Protein AF-A0A349BAQ4-F1 (afdb_monomer)

pLDDT: mean 92.29, std 12.72, range [36.84, 98.62]

Nearest PDB structures (foldseek):
  8g01-assembly1_C  TM=6.631E-01  e=6.350E-01  Escherichia coli K-12
  5i7p-assembly1_A  TM=6.997E-01  e=1.056E+00  Homo sapiens
  2kfw-assembly1_A  TM=4.861E-01  e=1.126E+00  Escherichia coli
  6tby-assembly1_AAA  TM=4.010E-01  e=3.768E+00  Sorghum bicolor
  6tc5-assembly1_AAA  TM=3.877E-01  e=3.768E+00  Sorghum bicolor

Mean predicted aligned error: 3.63 Å

Foldseek 3Di:
DPDDFQFEFDPPDADPVRWGKDFCVRGPDSVQQDAQAWTWYYDPVDIFTWGFHDADPRGMTTIDGDPDHCVVCVVRHDDDDD

Sequence (82 aa):
MDLALDIVADLNAQDDDGLGWSTLADASDPSRIVPGALLLAGNQAAAAVVRIVAVDEDGQIHFSVLPGSVEKNRHLLGPASA

Secondary structure (DSSP, 8-state):
--PPPSEE--TT-B-TTS-EEEEGGGBS-GGG--TT-EEEEE-SS-EEEEEEEEE-TT-EEEEEEPSS-HHHHGGGSPPPP-

Radius of gyration: 11.53 Å; Cα contacts (8 Å, |Δi|>4): 156; chains: 1; bounding box: 27×28×31 Å

Structure (mmCIF, N/CA/C/O backbone):
data_AF-A0A349BAQ4-F1
#
_entry.id   AF-A0A349BAQ4-F1
#
loop_
_atom_site.group_PDB
_atom_site.id
_atom_site.type_symbol
_atom_site.label_atom_id
_atom_site.label_alt_id
_atom_site.label_comp_id
_atom_site.label_asym_id
_atom_site.label_entity_id
_atom_site.label_seq_id
_atom_site.pdbx_PDB_ins_code
_atom_site.Cartn_x
_atom_site.Cartn_y
_atom_site.Cartn_z
_atom_site.occupancy
_atom_site.B_iso_or_equiv
_atom_site.auth_seq_id
_atom_site.auth_comp_id
_atom_site.auth_asym_id
_atom_site.auth_atom_id
_atom_site.pdbx_PDB_model_num
ATOM 1 N N . MET A 1 1 ? -0.794 16.464 -11.738 1.00 47.66 1 MET A N 1
ATOM 2 C CA . MET A 1 1 ? -1.442 15.210 -11.301 1.00 47.66 1 MET A CA 1
ATOM 3 C C . MET A 1 1 ? -1.866 15.453 -9.870 1.00 47.66 1 MET A C 1
ATOM 5 O O . MET A 1 1 ? -1.119 15.152 -8.955 1.00 47.66 1 MET A O 1
ATOM 9 N N . ASP A 1 2 ? -3.023 16.079 -9.696 1.00 58.38 2 ASP A N 1
ATOM 10 C CA . ASP A 1 2 ? -3.588 16.447 -8.396 1.00 58.38 2 ASP A CA 1
ATOM 11 C C . ASP A 1 2 ? -4.500 15.316 -7.893 1.00 58.38 2 ASP A C 1
ATOM 13 O O . ASP A 1 2 ? -5.665 15.534 -7.572 1.00 58.38 2 ASP A O 1
ATOM 17 N N . LEU A 1 3 ? -4.006 14.071 -7.920 1.00 71.69 3 LEU A N 1
ATOM 18 C CA . LEU A 1 3 ? -4.664 12.975 -7.208 1.00 71.69 3 LEU A CA 1
ATOM 19 C C . LEU A 1 3 ? -4.028 12.871 -5.825 1.00 71.69 3 LEU A C 1
ATOM 21 O O . LEU A 1 3 ? -2.812 12.713 -5.715 1.00 71.69 3 LEU A O 1
ATOM 25 N N . ALA A 1 4 ? -4.859 12.949 -4.789 1.00 88.50 4 ALA A N 1
ATOM 26 C CA . ALA A 1 4 ? -4.433 12.675 -3.427 1.00 88.50 4 ALA A CA 1
ATOM 27 C C . ALA A 1 4 ? -3.958 11.218 -3.329 1.00 88.50 4 ALA A C 1
ATOM 29 O O . ALA A 1 4 ? -4.649 10.307 -3.786 1.00 88.50 4 ALA A O 1
ATOM 30 N N . LEU A 1 5 ? -2.766 11.016 -2.766 1.00 95.06 5 LEU A N 1
ATOM 31 C CA . LEU A 1 5 ? -2.251 9.684 -2.476 1.00 95.06 5 LEU A CA 1
ATOM 32 C C . LEU A 1 5 ? -3.061 9.083 -1.325 1.00 95.06 5 LEU A C 1
ATOM 34 O O . LEU A 1 5 ? -3.313 9.748 -0.318 1.00 95.06 5 LEU A O 1
ATOM 38 N N . ASP A 1 6 ? -3.448 7.820 -1.469 1.00 96.56 6 ASP A N 1
ATOM 39 C CA . ASP A 1 6 ? -4.024 7.051 -0.369 1.00 96.56 6 ASP A CA 1
ATOM 40 C C . ASP A 1 6 ? -2.917 6.593 0.595 1.00 96.56 6 ASP A C 1
ATOM 42 O O . ASP A 1 6 ? -3.145 6.544 1.801 1.00 96.56 6 ASP A O 1
ATOM 46 N N . ILE A 1 7 ? -1.724 6.283 0.064 1.00 97.25 7 ILE A N 1
ATOM 47 C CA . ILE A 1 7 ? -0.553 5.811 0.818 1.00 97.25 7 ILE A CA 1
ATOM 48 C C . ILE A 1 7 ? 0.708 6.512 0.301 1.00 97.25 7 ILE A C 1
ATOM 50 O O . ILE A 1 7 ? 0.996 6.483 -0.899 1.00 97.25 7 ILE A O 1
ATOM 54 N N . VAL A 1 8 ? 1.500 7.107 1.189 1.00 97.94 8 VAL A N 1
ATOM 55 C CA . VAL A 1 8 ? 2.846 7.572 0.831 1.00 97.94 8 VAL A CA 1
ATOM 56 C C . VAL A 1 8 ? 3.805 6.381 0.820 1.00 97.94 8 VAL A C 1
ATOM 58 O O . VAL A 1 8 ? 3.852 5.603 1.766 1.00 97.94 8 VAL A O 1
ATOM 61 N N . ALA A 1 9 ? 4.558 6.199 -0.263 1.00 97.88 9 ALA A N 1
ATOM 62 C CA . ALA A 1 9 ? 5.512 5.099 -0.401 1.00 97.88 9 ALA 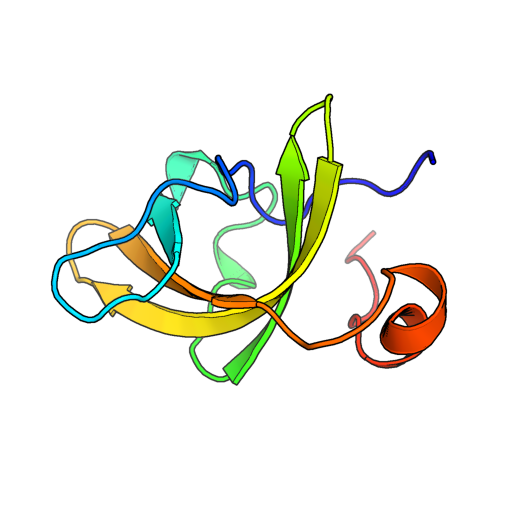A CA 1
ATOM 63 C C . ALA A 1 9 ? 6.643 5.443 -1.380 1.00 97.88 9 ALA A C 1
ATOM 65 O O . ALA A 1 9 ? 6.447 6.181 -2.354 1.00 97.88 9 ALA A O 1
ATOM 66 N N . ASP A 1 10 ? 7.824 4.864 -1.164 1.00 97.44 10 ASP A N 1
ATOM 67 C CA . ASP A 1 10 ? 8.824 4.735 -2.224 1.00 97.44 10 ASP A CA 1
ATOM 68 C C . ASP A 1 10 ? 8.515 3.484 -3.048 1.00 97.44 10 ASP A C 1
ATOM 70 O O . ASP A 1 10 ? 8.621 2.363 -2.564 1.00 97.44 10 ASP A O 1
ATOM 74 N N . LEU A 1 11 ? 8.138 3.672 -4.312 1.00 96.69 11 LEU A N 1
ATOM 75 C CA . LEU A 1 11 ? 7.743 2.568 -5.192 1.00 96.69 11 LEU A CA 1
ATOM 76 C C . LEU A 1 11 ? 8.910 1.644 -5.576 1.00 96.69 11 LEU A C 1
ATOM 78 O O . LEU A 1 11 ? 8.669 0.601 -6.180 1.00 96.69 11 LEU A O 1
ATOM 82 N N . ASN A 1 12 ? 10.152 2.022 -5.256 1.00 95.81 12 ASN A N 1
ATOM 83 C CA . ASN A 1 12 ? 11.331 1.174 -5.441 1.00 95.81 12 ASN A CA 1
ATOM 84 C C . ASN A 1 12 ? 11.723 0.407 -4.169 1.00 95.81 12 ASN A C 1
ATOM 86 O O . ASN A 1 12 ? 12.580 -0.472 -4.245 1.00 95.81 12 ASN A O 1
ATOM 90 N N . ALA A 1 13 ? 11.129 0.727 -3.015 1.00 97.00 13 ALA A N 1
ATOM 91 C CA . ALA A 1 13 ? 11.369 0.004 -1.777 1.00 97.00 13 ALA A CA 1
ATOM 92 C C . ALA A 1 13 ? 10.526 -1.273 -1.771 1.00 97.00 13 ALA A C 1
ATOM 94 O O . ALA A 1 13 ? 9.301 -1.216 -1.889 1.00 97.00 13 ALA A O 1
ATOM 95 N N . GLN A 1 14 ? 11.188 -2.419 -1.638 1.00 96.94 14 GLN A N 1
ATOM 96 C CA . GLN A 1 14 ? 10.547 -3.729 -1.580 1.00 96.94 14 GLN A CA 1
ATOM 97 C C . GLN A 1 14 ? 10.993 -4.485 -0.329 1.00 96.94 14 GLN A C 1
ATOM 99 O O . GLN A 1 14 ? 12.102 -4.267 0.162 1.00 96.94 14 GLN A O 1
ATOM 104 N N . ASP A 1 15 ? 10.113 -5.337 0.185 1.00 94.69 15 ASP A N 1
ATOM 105 C CA . ASP A 1 15 ? 10.443 -6.331 1.203 1.00 94.69 15 ASP A CA 1
ATOM 106 C C . ASP A 1 15 ? 11.123 -7.571 0.590 1.00 94.69 15 ASP A C 1
ATOM 108 O O . ASP A 1 15 ? 11.345 -7.655 -0.624 1.00 94.69 15 ASP A O 1
ATOM 112 N N . ASP A 1 16 ? 11.470 -8.540 1.439 1.00 95.44 16 ASP A N 1
ATOM 113 C CA . ASP A 1 16 ? 12.138 -9.783 1.040 1.00 95.44 16 ASP A CA 1
ATOM 114 C C . ASP A 1 16 ? 11.279 -10.692 0.132 1.00 95.44 16 ASP A C 1
ATOM 116 O O . ASP A 1 16 ? 11.826 -11.541 -0.577 1.00 95.44 16 ASP A O 1
ATOM 120 N N . ASP A 1 17 ? 9.957 -10.492 0.087 1.00 94.81 17 ASP A N 1
ATOM 121 C CA . ASP A 1 17 ? 9.024 -11.193 -0.806 1.00 94.81 17 ASP A CA 1
ATOM 122 C C . ASP A 1 17 ? 8.838 -10.465 -2.155 1.00 94.81 17 ASP A C 1
ATOM 124 O O . ASP A 1 17 ? 8.129 -10.940 -3.051 1.00 94.81 17 ASP A O 1
ATOM 128 N N . GLY A 1 18 ? 9.498 -9.316 -2.336 1.00 96.12 18 GLY A N 1
ATOM 129 C CA . GLY A 1 18 ? 9.407 -8.490 -3.536 1.00 96.12 18 GLY A CA 1
ATOM 130 C C . GLY A 1 18 ? 8.121 -7.664 -3.613 1.00 96.12 18 GLY A C 1
ATOM 131 O O . GLY A 1 18 ? 7.775 -7.169 -4.692 1.00 96.12 18 GLY A O 1
ATOM 132 N N . LEU A 1 19 ? 7.399 -7.493 -2.506 1.00 98.31 19 LEU A N 1
ATOM 133 C CA . LEU A 1 19 ? 6.262 -6.581 -2.426 1.00 98.31 19 LEU A CA 1
ATOM 134 C C . LEU A 1 19 ? 6.753 -5.185 -2.057 1.00 98.31 19 LEU A C 1
ATOM 136 O O . LEU A 1 19 ? 7.714 -5.023 -1.313 1.00 98.31 19 LEU A O 1
ATOM 140 N N . GLY A 1 20 ? 6.097 -4.157 -2.592 1.00 98.38 20 GLY A N 1
ATOM 141 C CA . GLY A 1 20 ? 6.316 -2.802 -2.101 1.00 98.38 20 GLY A CA 1
ATOM 142 C C . GLY A 1 20 ? 5.754 -2.670 -0.690 1.00 98.38 20 GLY A C 1
ATOM 143 O O . GLY A 1 20 ? 4.770 -3.338 -0.361 1.00 98.38 20 GLY A O 1
ATOM 144 N N . TRP A 1 21 ? 6.348 -1.810 0.132 1.00 98.38 21 TRP A N 1
ATOM 145 C CA . TRP A 1 21 ? 5.900 -1.639 1.510 1.00 98.38 21 TRP A CA 1
ATOM 146 C C . TRP A 1 21 ? 5.744 -0.174 1.920 1.00 98.38 21 TRP A C 1
ATOM 148 O O . TRP A 1 21 ? 6.318 0.737 1.322 1.00 98.38 21 TRP A O 1
ATOM 158 N N . SER A 1 22 ? 4.908 0.046 2.932 1.00 98.25 22 SER A N 1
ATOM 159 C CA . SER A 1 22 ? 4.735 1.321 3.639 1.00 98.25 22 SER A CA 1
ATOM 160 C C . SER A 1 22 ? 4.182 1.045 5.047 1.00 98.25 22 SER A C 1
ATOM 162 O O . SER A 1 22 ? 4.177 -0.105 5.490 1.00 98.25 22 SER A O 1
ATOM 164 N N . THR A 1 23 ? 3.716 2.064 5.764 1.00 97.94 23 THR A N 1
ATOM 165 C CA . THR A 1 23 ? 3.111 1.930 7.094 1.00 97.94 23 THR A CA 1
ATOM 166 C C . THR A 1 23 ? 1.719 2.555 7.144 1.00 97.94 23 THR A C 1
ATOM 168 O O . THR A 1 23 ? 1.390 3.453 6.370 1.00 97.94 23 THR A O 1
ATOM 171 N N . LEU A 1 24 ? 0.882 2.129 8.093 1.00 97.75 24 LEU A N 1
ATOM 172 C CA . LEU A 1 24 ? -0.421 2.761 8.340 1.00 97.75 24 LEU A CA 1
ATOM 173 C C . LEU A 1 24 ? -0.310 4.249 8.710 1.00 97.75 24 LEU A C 1
ATOM 175 O O . LEU A 1 24 ? -1.267 4.989 8.500 1.00 97.75 24 LEU A O 1
ATOM 179 N N . ALA A 1 25 ? 0.834 4.703 9.230 1.00 97.19 25 ALA A N 1
ATOM 180 C CA . ALA A 1 25 ? 1.067 6.118 9.518 1.00 97.19 25 ALA A CA 1
ATOM 181 C C . ALA A 1 25 ? 1.229 6.967 8.243 1.00 97.19 25 ALA A C 1
ATOM 183 O O . ALA A 1 25 ? 0.979 8.170 8.276 1.00 97.19 25 ALA A O 1
ATOM 184 N N . ASP A 1 26 ? 1.601 6.339 7.126 1.00 97.50 26 ASP A N 1
ATOM 185 C CA . ASP A 1 26 ? 1.735 6.967 5.809 1.00 97.50 26 ASP A CA 1
ATOM 186 C C . ASP A 1 26 ? 0.429 6.928 4.995 1.00 97.50 26 ASP A C 1
ATOM 188 O O . ASP A 1 26 ? 0.378 7.420 3.862 1.00 97.50 26 ASP A O 1
ATOM 192 N N . ALA A 1 27 ? -0.632 6.333 5.549 1.00 97.19 27 ALA A N 1
ATOM 193 C CA . ALA A 1 27 ? -1.944 6.280 4.927 1.00 97.19 27 ALA A CA 1
ATOM 194 C C . ALA A 1 27 ? -2.771 7.527 5.268 1.00 97.19 27 ALA A C 1
ATOM 196 O O . ALA A 1 27 ? -2.944 7.881 6.434 1.00 97.19 27 ALA A O 1
ATOM 197 N N . SER A 1 28 ? -3.366 8.148 4.248 1.00 95.62 28 SER A N 1
ATOM 198 C CA . SER A 1 28 ? -4.281 9.285 4.434 1.00 95.62 28 SER A CA 1
ATOM 199 C C . SER A 1 28 ? -5.558 8.884 5.190 1.00 95.62 28 SER A C 1
ATOM 201 O O . SER A 1 28 ? -6.130 9.690 5.919 1.00 95.62 28 SER A O 1
ATOM 203 N N . ASP A 1 29 ? -6.000 7.633 5.021 1.00 95.25 29 ASP A N 1
ATOM 204 C CA . ASP A 1 29 ? -7.118 7.025 5.747 1.00 95.25 29 ASP A CA 1
ATOM 205 C C . ASP A 1 29 ? -6.804 5.545 6.052 1.00 95.25 29 ASP A C 1
ATOM 207 O O . ASP A 1 29 ? -7.028 4.675 5.200 1.00 95.25 29 ASP A O 1
ATOM 211 N N . PRO A 1 30 ? -6.304 5.234 7.265 1.00 95.81 30 PRO A N 1
ATOM 212 C CA . PRO A 1 30 ? -5.955 3.872 7.666 1.00 95.81 30 PRO A CA 1
ATOM 213 C C . PRO A 1 30 ? -7.111 2.868 7.556 1.00 95.81 30 PRO A C 1
ATOM 215 O O . PRO A 1 30 ? -6.874 1.680 7.352 1.00 95.81 30 PRO A O 1
ATOM 218 N N . SER A 1 31 ? -8.370 3.318 7.644 1.00 94.50 31 SER A N 1
ATOM 219 C CA . SER A 1 31 ? -9.539 2.427 7.599 1.00 94.50 31 SER A CA 1
ATOM 220 C C . SER A 1 31 ? -9.787 1.805 6.218 1.00 94.50 31 SER A C 1
ATOM 222 O O . SER A 1 31 ? -10.472 0.786 6.106 1.00 94.50 31 SER A O 1
ATOM 224 N N . ARG A 1 32 ? -9.201 2.383 5.160 1.00 93.94 32 ARG A N 1
ATOM 225 C CA . ARG A 1 32 ? -9.277 1.882 3.778 1.00 93.94 32 ARG A CA 1
ATOM 226 C C . ARG A 1 32 ? -8.162 0.894 3.436 1.00 93.94 32 ARG A C 1
ATOM 228 O O . ARG A 1 32 ? -8.212 0.271 2.373 1.00 93.94 32 ARG A O 1
ATOM 235 N N . ILE A 1 33 ? -7.171 0.740 4.312 1.00 96.88 33 ILE A N 1
ATOM 236 C CA . ILE A 1 33 ? -6.015 -0.126 4.090 1.00 96.88 33 ILE A CA 1
ATOM 237 C C . ILE A 1 33 ? -6.370 -1.550 4.515 1.00 96.88 33 ILE A C 1
ATOM 239 O O . ILE A 1 33 ? -6.097 -1.989 5.628 1.00 96.88 33 ILE A O 1
ATOM 243 N N . VAL A 1 34 ? -7.024 -2.274 3.610 1.00 96.81 34 VAL A N 1
ATOM 244 C CA . VAL A 1 34 ? -7.428 -3.669 3.822 1.00 96.81 34 VAL A CA 1
ATOM 245 C C . VAL A 1 34 ? -6.935 -4.551 2.674 1.00 96.81 34 VAL A C 1
ATOM 247 O O . VAL A 1 34 ? -6.891 -4.081 1.531 1.00 96.81 34 VAL A O 1
ATOM 250 N N . PRO A 1 35 ? -6.591 -5.831 2.922 1.00 98.06 35 PRO A N 1
ATOM 251 C CA . PRO A 1 35 ? -6.175 -6.751 1.867 1.00 98.06 35 PRO A CA 1
ATOM 252 C C . PRO A 1 35 ? -7.155 -6.779 0.687 1.00 98.06 35 PRO A C 1
ATOM 254 O O . PRO A 1 35 ? -8.369 -6.890 0.853 1.00 98.06 35 PRO A O 1
ATOM 257 N N . GLY A 1 36 ? -6.616 -6.668 -0.525 1.00 97.69 36 GLY A N 1
ATOM 258 C CA . GLY A 1 36 ? -7.362 -6.613 -1.780 1.00 97.69 36 GLY A CA 1
ATOM 259 C C . GLY A 1 36 ? -7.752 -5.208 -2.253 1.00 97.69 36 GLY A C 1
ATOM 260 O O . GLY A 1 36 ? -8.078 -5.069 -3.437 1.00 97.69 36 GLY A O 1
ATOM 261 N N . ALA A 1 37 ? -7.686 -4.182 -1.394 1.00 97.19 37 ALA A N 1
ATOM 262 C CA . ALA A 1 37 ? -7.985 -2.798 -1.765 1.00 97.19 37 ALA A CA 1
ATOM 263 C C . ALA A 1 37 ? -7.066 -2.299 -2.890 1.00 97.19 37 ALA A C 1
ATOM 265 O O . ALA A 1 37 ? -5.881 -2.631 -2.925 1.00 97.19 37 ALA A O 1
ATOM 266 N N . LEU A 1 38 ? -7.626 -1.500 -3.803 1.00 97.31 38 LEU A N 1
ATOM 267 C CA . LEU A 1 38 ? -6.917 -0.873 -4.919 1.00 97.31 38 LEU A CA 1
ATOM 268 C C . LEU A 1 38 ? -6.808 0.625 -4.650 1.00 97.31 38 LEU A C 1
ATOM 270 O O . LEU A 1 38 ? -7.821 1.323 -4.598 1.00 97.31 38 LEU A O 1
ATO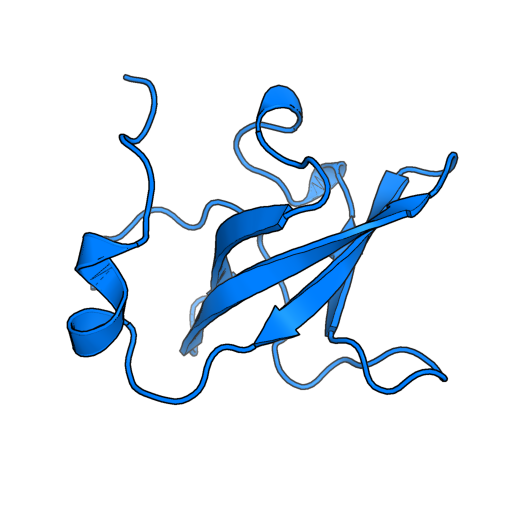M 274 N N . LEU A 1 39 ? -5.582 1.089 -4.440 1.00 97.00 39 LEU A N 1
ATOM 275 C CA . LEU A 1 39 ? -5.279 2.407 -3.886 1.00 97.00 39 LEU A CA 1
ATOM 276 C C . LEU A 1 39 ? -4.183 3.092 -4.698 1.00 97.00 39 LEU A C 1
ATOM 278 O O . LEU A 1 39 ? -3.423 2.433 -5.410 1.00 97.00 39 LEU A O 1
ATOM 282 N N . LEU A 1 40 ? -4.098 4.414 -4.603 1.00 97.50 40 LEU A N 1
ATOM 283 C CA . LEU A 1 40 ? -3.006 5.177 -5.188 1.00 97.50 40 LEU A CA 1
ATOM 284 C C . LEU A 1 40 ? -1.870 5.329 -4.172 1.00 97.50 40 LEU A C 1
ATOM 286 O O . LEU A 1 40 ? -2.050 5.969 -3.137 1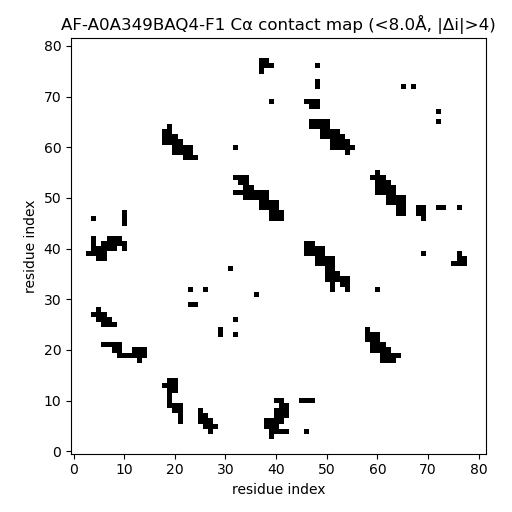.00 97.50 40 LEU A O 1
ATOM 290 N N . ALA A 1 41 ? -0.696 4.787 -4.493 1.00 97.69 41 ALA A N 1
ATOM 291 C CA . ALA A 1 41 ? 0.495 4.900 -3.658 1.00 97.69 41 ALA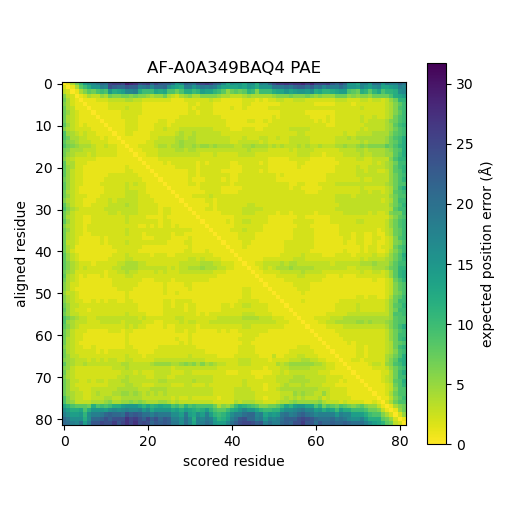 A CA 1
ATOM 292 C C . ALA A 1 41 ? 1.648 5.588 -4.390 1.00 97.69 41 ALA A C 1
ATOM 294 O O . ALA A 1 41 ? 1.773 5.481 -5.615 1.00 97.69 41 ALA A O 1
ATOM 295 N N . GLY A 1 42 ? 2.504 6.282 -3.644 1.00 97.19 42 GLY A N 1
ATOM 296 C CA . GLY A 1 42 ? 3.713 6.891 -4.190 1.00 97.19 42 GLY A CA 1
ATOM 297 C C . GLY A 1 42 ? 4.178 8.115 -3.416 1.00 97.19 42 GLY A C 1
ATOM 298 O O . GLY A 1 42 ? 3.986 8.222 -2.210 1.00 97.19 42 GLY A O 1
ATOM 299 N N . ASN A 1 43 ? 4.804 9.052 -4.114 1.00 95.44 43 ASN A N 1
ATOM 300 C CA . ASN A 1 43 ? 5.312 10.296 -3.548 1.00 95.44 43 ASN A CA 1
ATOM 301 C C . ASN A 1 43 ? 5.318 11.406 -4.615 1.00 95.44 43 ASN A C 1
ATOM 303 O O . ASN A 1 43 ? 4.696 11.282 -5.670 1.00 95.44 43 ASN A O 1
ATOM 307 N N . GLN A 1 44 ? 6.020 12.513 -4.354 1.00 91.75 44 GLN A N 1
ATOM 308 C CA . GLN A 1 44 ? 6.069 13.653 -5.278 1.00 91.75 44 GLN A CA 1
ATOM 309 C C . GLN A 1 44 ? 6.710 13.332 -6.639 1.00 91.75 44 GLN A C 1
ATOM 311 O O . GLN A 1 44 ? 6.458 14.051 -7.604 1.00 91.75 44 GLN A O 1
ATOM 316 N N . ALA A 1 45 ? 7.539 12.288 -6.732 1.00 93.44 45 ALA A N 1
ATOM 317 C CA . ALA A 1 45 ? 8.214 11.907 -7.968 1.00 93.44 45 ALA A CA 1
ATOM 318 C C . ALA A 1 45 ? 7.351 11.000 -8.857 1.00 93.44 45 ALA A C 1
ATOM 320 O O . ALA A 1 45 ? 7.369 11.142 -10.080 1.00 93.44 45 ALA A O 1
ATOM 321 N N . ALA A 1 46 ? 6.604 10.066 -8.263 1.00 93.62 46 ALA A N 1
ATOM 322 C CA . ALA A 1 46 ? 5.791 9.104 -9.000 1.00 93.62 46 ALA A CA 1
ATOM 323 C C . ALA A 1 46 ? 4.653 8.537 -8.147 1.00 93.62 46 ALA A C 1
ATOM 325 O O . ALA A 1 46 ? 4.759 8.450 -6.926 1.00 93.62 46 ALA A O 1
ATOM 326 N N . ALA A 1 47 ? 3.594 8.088 -8.820 1.00 96.44 47 ALA A N 1
ATOM 327 C CA . ALA A 1 47 ? 2.476 7.379 -8.212 1.00 96.44 47 ALA A CA 1
ATOM 328 C C . ALA A 1 47 ? 2.049 6.194 -9.082 1.00 96.44 47 ALA A C 1
ATOM 330 O O . ALA A 1 47 ? 2.161 6.243 -10.312 1.00 96.44 47 ALA A O 1
ATOM 331 N N . ALA A 1 48 ? 1.522 5.152 -8.448 1.00 97.19 48 ALA A N 1
ATOM 332 C CA . ALA A 1 48 ? 0.994 3.968 -9.106 1.00 97.19 48 ALA A CA 1
ATOM 333 C C . ALA A 1 48 ? -0.256 3.451 -8.391 1.00 97.19 48 ALA A C 1
ATOM 335 O O . ALA A 1 48 ? -0.442 3.660 -7.193 1.00 97.19 48 ALA A O 1
ATOM 336 N N . VAL A 1 49 ? -1.118 2.757 -9.137 1.00 97.75 49 VAL A N 1
ATOM 337 C CA . VAL A 1 49 ? -2.208 1.996 -8.521 1.00 97.75 49 VAL A CA 1
ATOM 338 C C . VAL A 1 49 ? -1.615 0.713 -7.959 1.00 97.75 49 VAL A C 1
ATOM 340 O O . VAL A 1 49 ? -0.948 -0.029 -8.681 1.00 97.75 49 VAL A O 1
ATOM 343 N N . VAL A 1 50 ? -1.861 0.456 -6.684 1.00 98.00 50 VAL A N 1
ATOM 344 C CA . VAL A 1 50 ? -1.372 -0.720 -5.970 1.00 98.00 50 VAL A CA 1
ATOM 345 C C . VAL A 1 50 ? -2.542 -1.527 -5.440 1.00 98.00 5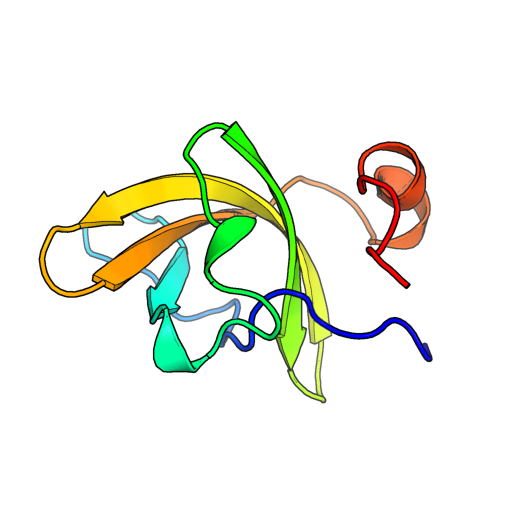0 VAL A C 1
ATOM 347 O O . VAL A 1 50 ? -3.613 -0.986 -5.170 1.00 98.00 50 VAL A O 1
ATOM 350 N N . ARG A 1 51 ? -2.336 -2.832 -5.287 1.00 98.25 51 ARG A N 1
ATOM 351 C CA . ARG A 1 51 ? -3.223 -3.705 -4.524 1.00 98.25 51 ARG A CA 1
ATOM 352 C C . ARG A 1 51 ? -2.579 -3.994 -3.179 1.00 98.25 51 ARG A C 1
ATOM 354 O O . ARG A 1 51 ? -1.457 -4.493 -3.160 1.00 98.25 51 ARG A O 1
ATOM 361 N N . ILE A 1 52 ? -3.306 -3.759 -2.092 1.00 98.38 52 ILE A N 1
ATOM 362 C CA . ILE A 1 52 ? -2.885 -4.211 -0.764 1.00 98.38 52 ILE A CA 1
ATOM 363 C C . ILE A 1 52 ? -2.901 -5.736 -0.738 1.00 98.38 52 ILE A C 1
ATOM 365 O O . ILE A 1 52 ? -3.904 -6.364 -1.080 1.00 98.38 52 ILE A O 1
ATOM 369 N N . VAL A 1 53 ? -1.777 -6.324 -0.358 1.00 98.44 53 VAL A N 1
ATOM 370 C CA . VAL A 1 53 ? -1.594 -7.767 -0.218 1.00 98.44 53 VAL A CA 1
ATOM 371 C C . VAL A 1 53 ? -1.834 -8.175 1.231 1.00 98.44 53 VAL A C 1
ATOM 373 O O . VAL A 1 53 ? -2.620 -9.088 1.472 1.00 98.44 53 VAL A O 1
ATOM 376 N N . ALA A 1 54 ? -1.229 -7.461 2.181 1.00 98.06 54 ALA A N 1
ATOM 377 C CA . ALA A 1 54 ? -1.343 -7.726 3.611 1.00 98.06 54 ALA A CA 1
ATOM 378 C C . ALA A 1 54 ? -1.149 -6.444 4.434 1.00 98.06 54 ALA A C 1
ATOM 380 O O . ALA A 1 54 ? -0.612 -5.451 3.936 1.00 98.06 54 ALA A O 1
ATOM 381 N N . VAL A 1 55 ? -1.603 -6.489 5.686 1.00 97.94 55 VAL A N 1
ATOM 382 C CA . VAL A 1 55 ? -1.277 -5.507 6.723 1.00 97.94 55 VAL A CA 1
ATOM 383 C C . VAL A 1 55 ? -0.911 -6.290 7.976 1.00 97.94 55 VAL A C 1
ATOM 385 O O . VAL A 1 55 ? -1.725 -7.087 8.447 1.00 97.94 55 VAL A O 1
ATOM 388 N N . ASP A 1 56 ? 0.295 -6.078 8.481 1.00 97.31 56 ASP A N 1
ATOM 389 C CA . ASP A 1 56 ? 0.795 -6.748 9.677 1.00 97.31 56 ASP A CA 1
ATOM 390 C C . ASP A 1 56 ? 0.251 -6.105 10.958 1.00 97.31 56 ASP A C 1
ATOM 392 O O . ASP A 1 56 ? -0.250 -4.979 10.955 1.00 97.31 56 ASP A O 1
ATOM 396 N N . GLU A 1 57 ? 0.382 -6.806 12.087 1.00 96.50 57 GLU A N 1
ATOM 397 C CA . GLU A 1 57 ? -0.088 -6.331 13.398 1.00 96.50 57 GLU A CA 1
ATOM 398 C C . GLU A 1 57 ? 0.602 -5.032 13.856 1.00 96.5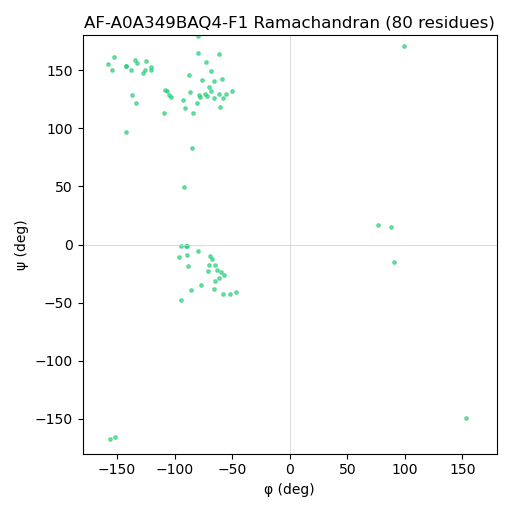0 57 GLU A C 1
ATOM 400 O O . GLU A 1 57 ? -0.014 -4.228 14.555 1.00 96.50 57 GLU A O 1
ATOM 405 N N . ASP A 1 58 ? 1.850 -4.800 13.433 1.00 95.69 58 ASP A N 1
ATOM 406 C CA . ASP A 1 58 ? 2.603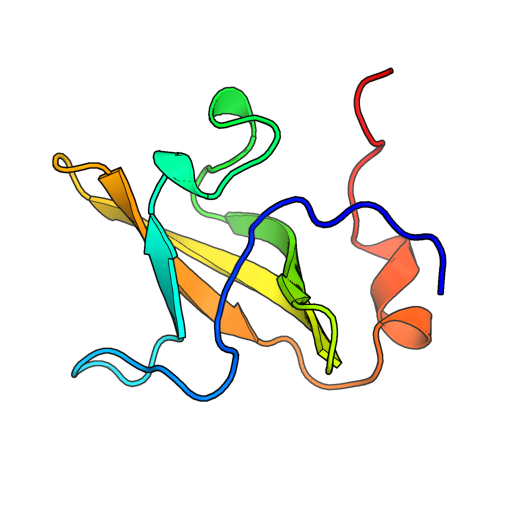 -3.559 13.694 1.00 95.69 58 ASP A CA 1
ATOM 407 C C . ASP A 1 58 ? 2.205 -2.408 12.745 1.00 95.69 58 ASP A C 1
ATOM 409 O O . ASP A 1 58 ? 2.624 -1.265 12.908 1.00 95.69 58 ASP A O 1
ATOM 413 N N . GLY A 1 59 ? 1.346 -2.682 11.758 1.00 96.62 59 GLY A N 1
ATOM 414 C CA . GLY A 1 59 ? 0.864 -1.692 10.799 1.00 96.62 59 GLY A CA 1
ATOM 415 C C . GLY A 1 59 ? 1.740 -1.530 9.558 1.00 96.62 59 GLY A C 1
ATOM 416 O O . GLY A 1 59 ? 1.563 -0.554 8.825 1.00 96.62 59 GLY A O 1
ATOM 417 N N . GLN A 1 60 ? 2.658 -2.463 9.290 1.00 97.88 60 GLN A N 1
ATOM 418 C CA . GLN A 1 60 ? 3.331 -2.537 7.996 1.00 97.88 60 GLN A CA 1
ATOM 419 C C . GLN A 1 60 ? 2.332 -2.960 6.914 1.00 97.88 60 GLN A C 1
ATOM 421 O O . GLN A 1 60 ? 1.546 -3.887 7.094 1.00 97.88 60 GLN A O 1
ATOM 426 N N . ILE A 1 61 ? 2.336 -2.243 5.795 1.00 98.44 61 ILE A N 1
ATOM 427 C CA . ILE A 1 61 ? 1.474 -2.490 4.640 1.00 98.44 61 ILE A CA 1
ATOM 428 C C . ILE A 1 61 ? 2.329 -3.127 3.554 1.00 98.44 61 ILE A C 1
ATOM 430 O O . ILE A 1 61 ? 3.326 -2.531 3.154 1.00 98.44 61 ILE A O 1
ATOM 434 N N . HIS A 1 62 ? 1.884 -4.254 3.005 1.00 98.56 62 HIS A N 1
ATOM 435 C CA . HIS A 1 62 ? 2.503 -4.904 1.849 1.00 98.56 62 HIS A CA 1
ATOM 436 C C . HIS A 1 62 ? 1.601 -4.741 0.633 1.00 98.56 62 HIS A C 1
ATOM 438 O O . HIS A 1 62 ? 0.392 -4.983 0.714 1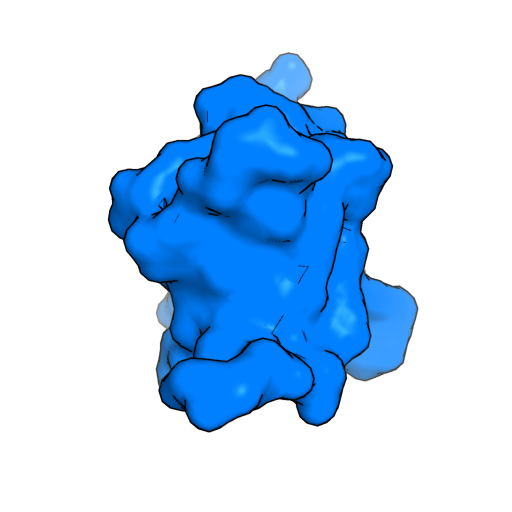.00 98.56 62 HIS A O 1
ATOM 444 N N . PHE A 1 63 ? 2.154 -4.353 -0.513 1.00 98.62 63 PHE A N 1
ATOM 445 C CA . PHE A 1 63 ? 1.378 -4.122 -1.725 1.00 98.62 63 PHE A CA 1
ATOM 446 C C . PHE A 1 63 ? 2.088 -4.572 -3.003 1.00 98.62 63 PHE A C 1
ATOM 448 O O . PHE A 1 63 ? 3.308 -4.570 -3.126 1.00 98.62 63 PHE A O 1
ATOM 455 N N . SER A 1 64 ? 1.289 -4.901 -4.016 1.00 98.25 64 SER A N 1
ATOM 456 C CA . SER A 1 64 ? 1.765 -5.152 -5.377 1.00 98.25 64 SER A CA 1
ATOM 457 C C . SER A 1 64 ? 1.383 -3.992 -6.292 1.00 98.25 64 SER A C 1
ATOM 459 O O . SER A 1 64 ? 0.215 -3.593 -6.320 1.00 98.25 64 SER A O 1
ATOM 461 N N . VAL A 1 65 ? 2.326 -3.490 -7.086 1.00 97.44 65 VAL A N 1
ATOM 462 C CA . VAL A 1 65 ? 2.057 -2.457 -8.096 1.00 97.44 65 VAL A CA 1
ATOM 463 C C . VAL A 1 65 ? 1.314 -3.066 -9.287 1.00 97.44 65 VAL A C 1
ATOM 465 O O . VAL A 1 65 ? 1.736 -4.082 -9.840 1.00 97.44 65 VAL A O 1
ATOM 468 N N . LEU A 1 66 ? 0.206 -2.450 -9.710 1.00 97.31 66 LEU A N 1
ATOM 469 C CA . LEU A 1 66 ? -0.501 -2.881 -10.914 1.00 97.31 66 LEU A CA 1
ATOM 470 C C . LEU A 1 66 ? 0.247 -2.417 -12.171 1.00 97.31 66 LEU A C 1
ATOM 472 O O . LEU A 1 66 ? 0.709 -1.276 -12.229 1.00 97.31 66 LEU A O 1
ATOM 476 N N . PRO A 1 67 ? 0.303 -3.246 -13.228 1.00 95.69 67 PRO A N 1
ATOM 477 C CA . PRO A 1 67 ? 0.916 -2.841 -14.481 1.00 95.69 67 PRO A CA 1
ATOM 478 C C . PRO A 1 67 ? 0.125 -1.708 -15.152 1.00 95.69 67 PRO A C 1
ATOM 480 O O . PRO A 1 67 ? -1.108 -1.722 -15.218 1.00 95.69 67 PRO A O 1
ATOM 483 N N . GLY A 1 68 ? 0.855 -0.759 -15.737 1.00 94.31 68 GLY A N 1
ATOM 484 C CA . GLY A 1 68 ? 0.299 0.368 -16.485 1.00 94.31 68 GLY A CA 1
ATOM 485 C C . GLY A 1 68 ? 0.220 1.671 -15.687 1.00 94.31 68 GLY A C 1
ATOM 486 O O . GLY A 1 68 ? 0.472 1.723 -14.489 1.00 94.31 68 GLY A O 1
ATOM 487 N N . SER A 1 69 ? -0.105 2.753 -16.390 1.00 94.50 69 SER A N 1
ATOM 488 C CA . SER A 1 69 ? -0.171 4.099 -15.817 1.00 94.50 69 SER A CA 1
ATOM 489 C C . SER A 1 69 ? -1.393 4.287 -14.916 1.00 94.50 69 SER A C 1
ATOM 491 O O . SER A 1 69 ? -2.432 3.655 -15.120 1.00 94.50 69 SER A O 1
ATOM 493 N N . VAL A 1 70 ? -1.310 5.249 -13.992 1.00 94.50 70 VAL A N 1
ATOM 494 C CA . VAL A 1 70 ? -2.438 5.664 -13.137 1.00 94.50 70 VAL A CA 1
ATOM 495 C C . VAL A 1 70 ? -3.685 5.987 -13.961 1.00 94.50 70 VAL A C 1
ATOM 497 O O . VAL A 1 70 ? -4.772 5.543 -13.614 1.00 94.50 70 VAL A O 1
ATOM 500 N N . GLU A 1 71 ? -3.542 6.682 -15.093 1.00 94.00 71 GLU A N 1
ATOM 501 C CA . GLU A 1 71 ? -4.675 7.025 -15.963 1.00 94.00 71 GLU A CA 1
ATOM 502 C C . GLU A 1 71 ? -5.440 5.788 -16.460 1.00 94.00 71 GLU A C 1
ATOM 504 O O . GLU A 1 71 ? -6.669 5.753 -16.404 1.00 94.00 71 GLU A O 1
ATOM 509 N N . LYS A 1 72 ? -4.721 4.733 -16.866 1.00 94.12 72 LYS A N 1
ATOM 510 C CA . LYS A 1 72 ? -5.323 3.477 -17.332 1.00 94.12 72 LYS A CA 1
ATOM 511 C C . LYS A 1 72 ? -6.075 2.762 -16.208 1.00 94.12 72 LYS A C 1
ATOM 513 O O . LYS A 1 72 ? -7.151 2.210 -16.432 1.00 94.12 72 LYS A O 1
ATOM 518 N N . ASN A 1 73 ? -5.520 2.801 -15.000 1.00 94.69 73 ASN A N 1
ATOM 519 C CA . ASN A 1 73 ? -6.028 2.073 -13.839 1.00 94.69 73 ASN A CA 1
ATOM 520 C C . ASN A 1 73 ? -6.976 2.911 -12.962 1.00 94.69 73 ASN A C 1
ATOM 522 O O . ASN A 1 73 ? -7.538 2.387 -12.008 1.00 94.69 73 ASN A O 1
ATOM 526 N N . ARG A 1 74 ? -7.223 4.181 -13.308 1.00 91.00 74 ARG A N 1
ATOM 527 C CA . ARG A 1 74 ? -8.096 5.124 -12.585 1.00 91.00 74 ARG A CA 1
ATOM 528 C C . ARG A 1 74 ? -9.450 4.537 -12.194 1.00 91.00 74 ARG A C 1
ATOM 530 O O . ARG A 1 74 ? -9.957 4.823 -11.119 1.00 91.00 74 ARG A O 1
ATOM 537 N N . HIS A 1 75 ? -10.048 3.762 -13.092 1.00 92.50 75 HIS A N 1
ATOM 538 C CA . HIS A 1 75 ? -11.375 3.173 -12.915 1.00 92.50 75 HIS A CA 1
ATOM 539 C C . HIS A 1 75 ? -11.436 2.109 -11.804 1.00 92.50 75 HIS A C 1
ATOM 541 O O . HIS A 1 75 ? -12.527 1.693 -11.431 1.00 92.50 75 HIS A O 1
ATOM 547 N N . LEU A 1 76 ? -10.280 1.654 -11.311 1.00 91.50 76 LEU A N 1
ATOM 548 C CA . LEU A 1 76 ? -10.160 0.680 -10.228 1.00 91.50 76 LEU A CA 1
ATOM 549 C C . LEU A 1 76 ? -10.137 1.327 -8.842 1.00 91.50 76 LEU A C 1
ATOM 551 O O . LEU A 1 76 ? -10.354 0.634 -7.851 1.00 91.50 76 LEU A O 1
ATOM 555 N N . LEU A 1 77 ? -9.839 2.625 -8.768 1.00 89.12 77 LEU A N 1
ATOM 556 C CA . LEU A 1 77 ? -9.784 3.345 -7.505 1.00 89.12 77 LEU A CA 1
ATOM 557 C C . LEU A 1 77 ? -11.212 3.533 -6.984 1.00 89.12 77 LEU A C 1
ATOM 559 O O . LEU A 1 77 ? -12.092 4.007 -7.708 1.00 89.12 77 LEU A O 1
ATOM 563 N N . GLY A 1 78 ? -11.443 3.136 -5.731 1.00 74.06 78 GLY A N 1
ATOM 564 C CA . GLY A 1 78 ? -12.711 3.391 -5.050 1.00 74.06 78 GLY A CA 1
ATOM 565 C C . GLY A 1 78 ? -12.986 4.896 -4.917 1.00 74.06 78 GLY A C 1
ATOM 566 O O . GLY A 1 78 ? -12.068 5.705 -5.077 1.00 74.06 78 GLY A O 1
ATOM 567 N N . PRO A 1 79 ? -14.235 5.305 -4.626 1.00 61.34 79 PRO A N 1
ATOM 568 C CA . PRO A 1 79 ? -14.512 6.702 -4.322 1.00 61.34 79 PRO A CA 1
ATOM 569 C C . PRO A 1 79 ? -13.618 7.150 -3.159 1.00 61.34 79 PRO A C 1
ATOM 571 O O . PRO A 1 79 ? -13.554 6.475 -2.131 1.00 61.34 79 PRO A O 1
ATOM 574 N N . ALA A 1 80 ? -12.925 8.276 -3.332 1.00 53.31 80 ALA A N 1
ATOM 575 C CA . ALA A 1 80 ? -12.317 8.970 -2.209 1.00 53.31 80 ALA A CA 1
ATOM 576 C C . ALA A 1 80 ? -13.461 9.363 -1.268 1.00 53.31 80 ALA A C 1
ATOM 578 O O . ALA A 1 80 ? -14.388 10.063 -1.688 1.00 53.31 80 ALA A O 1
ATOM 579 N N . SER A 1 81 ? -13.452 8.848 -0.041 1.00 44.06 81 SER A N 1
ATOM 580 C CA . SER A 1 81 ? -14.377 9.314 0.988 1.00 44.06 81 SER A CA 1
ATOM 581 C C . SER A 1 81 ? -14.156 10.819 1.168 1.00 44.06 81 SER A C 1
ATOM 583 O O . SER A 1 81 ? -13.013 11.256 1.300 1.00 44.06 81 SER A O 1
ATOM 585 N N . ALA A 1 82 ? -15.246 11.578 1.046 1.00 36.84 82 ALA A N 1
ATOM 586 C CA . ALA A 1 82 ? -15.285 13.039 1.097 1.00 36.84 82 ALA A CA 1
ATOM 587 C C . ALA A 1 82 ? -14.878 13.607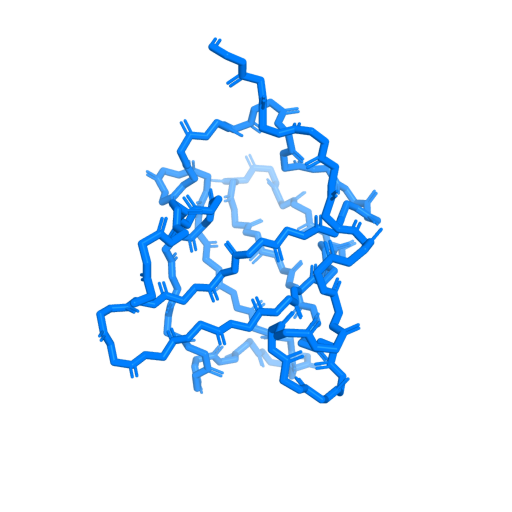 2.463 1.00 36.84 82 ALA A C 1
ATOM 589 O O . ALA A 1 82 ? -15.113 12.913 3.479 1.00 36.84 82 ALA A O 1
#

Solvent-accessible surface area (backbone atoms only — not comparable to full-atom values): 4845 Å² total; per-residue (Å²): 134,93,68,81,58,43,28,51,31,57,86,86,44,57,51,99,87,69,31,30,45,41,42,48,87,42,28,76,54,53,89,66,73,44,66,69,34,45,41,39,32,16,54,98,90,48,68,37,40,27,32,30,66,42,68,47,96,91,34,44,33,33,25,45,76,50,89,71,55,44,81,80,50,51,88,62,45,66,84,77,83,128